Protein AF-X1PIZ9-F1 (afdb_monomer)

Sequence (69 aa):
SEDRIKLVCQKSQGFIYCVAYTGITGDERREDKNLRDLVTKVHSLTSTPVGIGFGISSPSEARKTASLA

Mean predicted aligned error: 5.33 Å

Solvent-accessible surface area (backbone atoms only — not comparable to full-atom values): 4256 Å² total; per-residue (Å²): 113,69,69,58,53,54,51,47,49,75,69,58,69,86,51,46,78,46,74,41,75,57,77,93,62,100,49,72,74,62,38,55,51,55,45,49,55,50,44,54,52,48,58,74,66,36,87,66,46,60,45,75,47,59,75,69,87,47,75,66,50,46,54,59,52,57,74,62,86

Radius of gyration: 12.27 Å; Cα contacts (8 Å, |Δi|>4): 66; chains: 1; bounding box: 29×23×27 Å

Secondary structure (DSSP, 8-state):
-HHHHHHHHHH--S-EEEE---SSSS-HHHHHHHHHHHHHHHHHH--S-EEEESS--SHHHHHHHHTT-

Nearest PDB structures (foldseek):
  3tha-assembly1_A  TM=9.156E-01  e=1.265E-03  Campylobacter jejuni subsp. jejuni NCTC 11168 = ATCC 700819
  1wdw-assembly2_E  TM=7.413E-01  e=4.275E-02  Pyrococcus furiosus
  6y32-assembly1_B  TM=3.578E-01  e=8.404E+00  Homo sapiens
  4iil-assembly1_A  TM=2.726E-01  e=9.575E+00  Treponema pallidum subsp. pallidum str. Nichols

pLDDT: mean 83.47, std 12.96, range [49.84, 95.5]

Structure (mmCIF, N/CA/C/O backbone):
data_AF-X1PIZ9-F1
#
_entry.id   AF-X1PIZ9-F1
#
loop_
_atom_site.group_PDB
_atom_site.id
_atom_site.type_symbol
_atom_site.label_atom_id
_atom_site.label_alt_id
_atom_site.label_comp_id
_atom_site.label_asym_id
_atom_site.label_entity_id
_atom_site.label_seq_id
_atom_site.pdbx_PDB_ins_code
_atom_site.Cartn_x
_atom_site.Cartn_y
_atom_site.Cartn_z
_atom_site.occupancy
_atom_site.B_iso_or_equiv
_atom_site.auth_seq_id
_atom_site.auth_comp_id
_atom_site.auth_asym_id
_atom_site.auth_atom_id
_atom_site.pdbx_PDB_model_num
ATOM 1 N N . SER A 1 1 ? -2.988 14.550 4.634 1.00 76.38 1 SER A N 1
ATOM 2 C CA . SER A 1 1 ? -3.118 14.932 6.053 1.00 76.38 1 SER A CA 1
ATOM 3 C C . SER A 1 1 ? -3.343 13.680 6.883 1.00 76.38 1 SER A C 1
ATOM 5 O O . SER A 1 1 ? -3.886 12.711 6.359 1.00 76.38 1 SER A O 1
ATOM 7 N N . GLU A 1 2 ? -2.905 13.670 8.144 1.00 85.81 2 GLU A N 1
ATOM 8 C CA . GLU A 1 2 ? -3.038 12.496 9.022 1.00 85.81 2 GLU A CA 1
ATOM 9 C C . GLU A 1 2 ? -4.495 12.092 9.259 1.00 85.81 2 GLU A C 1
ATOM 11 O O . GLU A 1 2 ? -4.808 10.904 9.248 1.00 85.81 2 GLU A O 1
ATOM 16 N N . ASP A 1 3 ? -5.391 13.070 9.391 1.00 92.88 3 ASP A N 1
ATOM 17 C CA . ASP A 1 3 ? -6.814 12.825 9.648 1.00 92.88 3 ASP A CA 1
ATOM 18 C C . ASP A 1 3 ? -7.475 12.027 8.528 1.00 92.88 3 ASP A C 1
ATOM 20 O O . ASP A 1 3 ? -8.284 11.136 8.780 1.00 92.88 3 ASP A O 1
ATOM 24 N N . ARG A 1 4 ? -7.067 12.273 7.277 1.00 92.25 4 ARG A N 1
ATOM 25 C CA . ARG A 1 4 ? -7.536 11.481 6.136 1.00 92.25 4 ARG A CA 1
ATOM 26 C C . ARG A 1 4 ? -7.069 10.034 6.216 1.00 92.25 4 ARG A C 1
ATOM 28 O O . ARG A 1 4 ? -7.848 9.145 5.899 1.00 92.25 4 ARG A O 1
ATOM 35 N N . ILE A 1 5 ? -5.826 9.791 6.635 1.00 92.25 5 ILE A N 1
ATOM 36 C CA . ILE A 1 5 ? -5.295 8.427 6.767 1.00 92.25 5 ILE A CA 1
ATOM 37 C C . ILE A 1 5 ? -6.082 7.680 7.845 1.00 92.25 5 ILE A C 1
ATOM 39 O O . ILE A 1 5 ? -6.544 6.571 7.592 1.00 92.25 5 ILE A O 1
ATOM 43 N N . LYS A 1 6 ? -6.316 8.311 9.003 1.00 94.50 6 LYS A N 1
ATOM 44 C CA . LYS A 1 6 ? -7.136 7.735 10.080 1.00 94.50 6 LYS A CA 1
ATOM 45 C C . LYS A 1 6 ? -8.553 7.417 9.607 1.00 94.50 6 LYS A C 1
ATOM 47 O O . LYS A 1 6 ? -9.031 6.311 9.836 1.00 94.50 6 LYS A O 1
ATOM 52 N N . LEU A 1 7 ? -9.197 8.351 8.904 1.00 95.50 7 LEU A N 1
ATOM 53 C CA . LEU A 1 7 ? -10.546 8.152 8.374 1.00 95.50 7 LEU A CA 1
ATOM 54 C C . LEU A 1 7 ? -10.607 6.972 7.393 1.00 95.50 7 LEU A C 1
ATOM 56 O O . LEU A 1 7 ? -11.507 6.143 7.493 1.00 95.50 7 LEU A O 1
ATOM 60 N N . VAL A 1 8 ? -9.638 6.868 6.477 1.00 94.50 8 VAL A N 1
ATOM 61 C CA . VAL A 1 8 ? -9.540 5.737 5.542 1.00 94.50 8 VAL A CA 1
ATOM 62 C C . VAL A 1 8 ? -9.338 4.430 6.307 1.00 94.50 8 VAL A C 1
ATOM 64 O O . VAL A 1 8 ? -10.075 3.479 6.062 1.00 94.50 8 VAL A O 1
ATOM 67 N N . CYS A 1 9 ? -8.420 4.387 7.274 1.00 94.81 9 CYS A N 1
ATOM 68 C CA . CYS A 1 9 ? -8.161 3.188 8.078 1.00 94.81 9 CYS A CA 1
ATOM 69 C C . CYS A 1 9 ? -9.410 2.711 8.835 1.00 94.81 9 CYS A C 1
ATOM 71 O O . CYS A 1 9 ? -9.669 1.515 8.888 1.00 94.81 9 CYS A O 1
ATOM 73 N N . GLN A 1 10 ? -10.215 3.637 9.364 1.00 94.75 10 GLN A N 1
ATO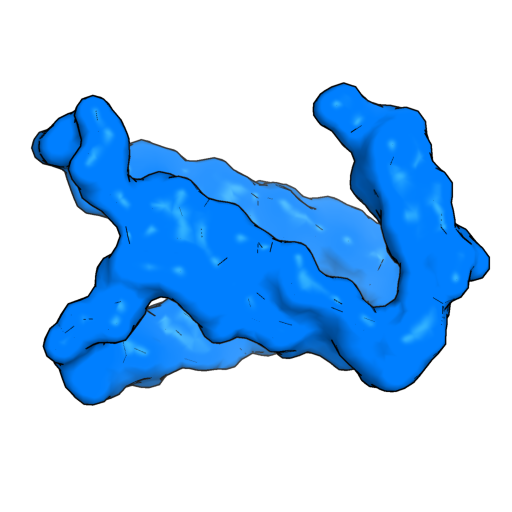M 74 C CA . GLN A 1 10 ? -11.438 3.319 10.110 1.00 94.75 10 GLN A CA 1
ATOM 75 C C . GLN A 1 10 ? -12.610 2.866 9.230 1.00 94.75 10 GLN A C 1
ATOM 77 O O . GLN A 1 10 ? -13.516 2.194 9.719 1.00 94.75 10 GLN A O 1
ATOM 82 N N . LYS A 1 11 ? -12.654 3.292 7.964 1.00 95.38 11 LYS A N 1
ATOM 83 C CA . LYS A 1 11 ? -13.799 3.057 7.068 1.00 95.38 11 LYS A CA 1
ATOM 84 C C . LYS A 1 11 ? -13.553 1.971 6.022 1.00 95.38 11 LYS A C 1
ATOM 86 O O . LYS A 1 11 ? -14.517 1.504 5.422 1.00 95.38 11 LYS A O 1
ATOM 91 N N . SER A 1 12 ? -12.301 1.586 5.784 1.00 94.19 12 SER A N 1
ATOM 92 C CA . SER A 1 12 ? -11.949 0.633 4.726 1.00 94.19 12 SER A CA 1
ATOM 93 C C . SER A 1 12 ? -12.291 -0.806 5.106 1.00 94.19 12 SER A C 1
ATOM 95 O O . SER A 1 12 ? -12.059 -1.236 6.233 1.00 94.19 12 SER A O 1
ATOM 97 N N . GLN A 1 13 ? -12.789 -1.562 4.129 1.00 91.62 13 GLN A N 1
ATOM 98 C CA . GLN A 1 13 ? -13.052 -2.998 4.218 1.00 91.62 13 GLN A CA 1
ATOM 99 C C . GLN A 1 13 ? -12.398 -3.705 3.027 1.00 91.62 13 GLN A C 1
ATOM 101 O O . GLN A 1 13 ? -12.213 -3.103 1.969 1.00 91.62 13 GLN A O 1
ATOM 106 N N . GLY A 1 14 ? -12.039 -4.978 3.192 1.00 95.19 14 GLY A N 1
ATOM 107 C CA . GLY A 1 14 ? -11.278 -5.722 2.188 1.00 95.19 14 GLY A CA 1
ATOM 108 C C . GLY A 1 14 ? -9.792 -5.376 2.246 1.00 95.19 14 GLY A C 1
ATOM 109 O O . GLY A 1 14 ? -9.036 -6.098 2.886 1.00 95.19 14 GLY A O 1
ATOM 110 N N . PHE A 1 15 ? -9.380 -4.277 1.609 1.00 94.88 15 PHE A N 1
ATOM 111 C CA . PHE A 1 15 ? -7.990 -3.806 1.620 1.00 94.88 15 PHE A CA 1
ATOM 112 C C . PHE A 1 15 ? -7.891 -2.281 1.456 1.00 94.88 15 PHE A C 1
ATOM 114 O O . PHE A 1 15 ? -8.814 -1.629 0.966 1.00 94.88 15 PHE A O 1
ATOM 121 N N . ILE A 1 16 ? -6.756 -1.710 1.854 1.00 94.19 16 ILE A N 1
ATOM 122 C CA . ILE A 1 16 ? -6.394 -0.309 1.620 1.00 94.19 16 ILE A CA 1
ATOM 123 C C . ILE A 1 16 ? -5.415 -0.256 0.453 1.00 94.19 16 ILE A C 1
ATOM 125 O O . ILE A 1 16 ? -4.368 -0.895 0.489 1.00 94.19 16 ILE A O 1
ATOM 129 N N . TYR A 1 17 ? -5.741 0.518 -0.581 1.00 92.12 17 TYR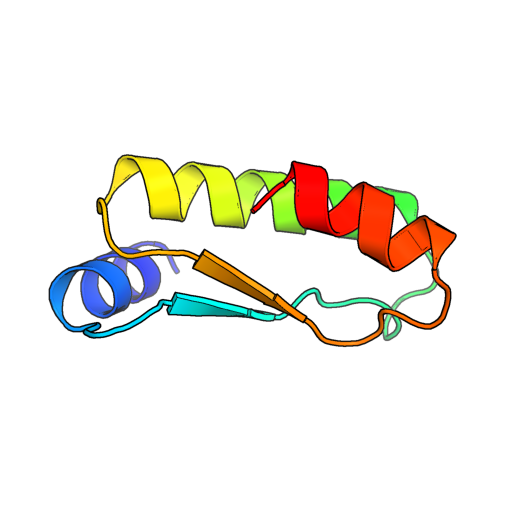 A N 1
ATOM 130 C CA . TYR A 1 17 ? -4.867 0.694 -1.739 1.00 92.12 17 TYR A CA 1
ATOM 131 C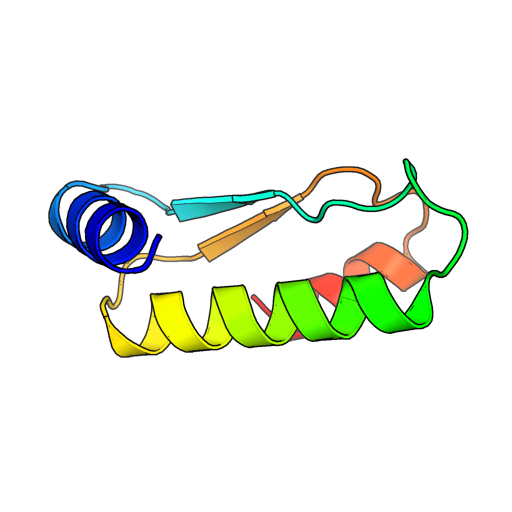 C . TYR A 1 17 ? -3.961 1.920 -1.569 1.00 92.12 17 TYR A C 1
ATOM 133 O O . TYR A 1 17 ? -4.413 3.066 -1.645 1.00 92.12 17 TYR A O 1
ATOM 141 N N . CYS A 1 18 ? -2.675 1.677 -1.337 1.00 88.69 18 CYS A N 1
ATOM 142 C CA . CYS A 1 18 ? -1.631 2.688 -1.272 1.00 88.69 18 CYS A CA 1
ATOM 143 C C . CYS A 1 18 ? -1.055 2.937 -2.670 1.00 88.69 18 CYS A C 1
ATOM 145 O O . CYS A 1 18 ? -0.451 2.061 -3.286 1.00 88.69 18 CYS A O 1
ATOM 147 N N . VAL A 1 19 ? -1.221 4.164 -3.159 1.00 83.12 19 VAL A N 1
ATOM 148 C CA . VAL A 1 19 ? -0.672 4.590 -4.448 1.00 83.12 19 VAL A CA 1
ATOM 149 C C . VAL A 1 19 ? 0.789 4.981 -4.251 1.00 83.12 19 VAL A C 1
ATOM 151 O O . VAL A 1 19 ? 1.085 5.969 -3.573 1.00 83.12 19 VAL A O 1
ATOM 154 N N . ALA A 1 20 ? 1.695 4.204 -4.838 1.00 67.38 20 ALA A N 1
ATOM 155 C CA . ALA A 1 20 ? 3.090 4.579 -4.974 1.00 67.38 20 ALA A CA 1
ATOM 156 C C . ALA A 1 20 ? 3.176 5.706 -6.010 1.00 67.38 20 ALA A C 1
ATOM 158 O O . ALA A 1 20 ? 2.942 5.497 -7.194 1.00 67.38 20 ALA A O 1
ATOM 159 N N . TYR A 1 21 ? 3.446 6.933 -5.568 1.00 65.94 21 TYR A N 1
ATOM 160 C CA . TYR A 1 21 ? 3.734 8.037 -6.481 1.00 65.94 21 TYR A CA 1
ATOM 161 C C . TYR A 1 21 ? 5.156 7.851 -7.011 1.00 65.94 21 TYR A C 1
ATOM 163 O O . TYR A 1 21 ? 6.097 8.397 -6.444 1.00 65.94 21 TYR A O 1
ATOM 171 N N . THR A 1 22 ? 5.312 7.042 -8.054 1.00 56.75 22 THR A N 1
ATOM 172 C CA . THR A 1 22 ? 6.541 7.000 -8.842 1.00 56.75 22 THR A CA 1
ATOM 173 C C . THR A 1 22 ? 6.317 7.768 -10.144 1.00 56.75 22 THR A C 1
ATOM 175 O O . THR A 1 22 ? 5.368 7.492 -10.881 1.00 56.75 22 THR A O 1
ATOM 178 N N . GLY A 1 23 ? 7.139 8.786 -10.425 1.00 49.84 23 GLY A N 1
ATOM 179 C CA . GLY A 1 23 ? 7.315 9.264 -11.805 1.00 49.84 23 GLY A CA 1
ATOM 180 C C . GLY A 1 23 ? 6.768 10.640 -12.217 1.00 49.84 23 GLY A C 1
ATOM 181 O O . GLY A 1 23 ? 6.731 10.907 -13.415 1.00 49.84 23 GLY A O 1
ATOM 182 N N . ILE A 1 24 ? 6.398 11.549 -11.303 1.00 55.38 24 ILE A N 1
ATOM 183 C CA . ILE A 1 24 ? 6.222 12.985 -11.667 1.00 55.38 24 ILE A CA 1
ATOM 184 C C . ILE A 1 24 ? 7.446 13.852 -11.347 1.00 55.38 24 ILE A C 1
ATOM 186 O O . ILE A 1 24 ? 7.580 14.950 -11.885 1.00 55.38 24 ILE A O 1
ATOM 190 N N . THR A 1 25 ? 8.368 13.366 -10.518 1.00 53.97 25 THR A N 1
ATOM 191 C CA . THR A 1 25 ? 9.617 14.058 -10.182 1.00 53.97 25 THR A CA 1
ATOM 192 C C . THR A 1 25 ? 10.728 13.021 -10.162 1.00 53.97 25 THR A C 1
ATOM 194 O O . THR A 1 25 ? 10.700 12.159 -9.299 1.00 53.97 25 THR A O 1
ATOM 197 N N . GLY A 1 26 ? 11.657 13.069 -11.121 1.00 53.09 26 GLY A N 1
ATOM 198 C CA . GLY A 1 26 ? 12.644 12.016 -11.414 1.00 53.09 26 GLY A CA 1
ATOM 199 C C . GLY A 1 26 ? 13.710 11.737 -10.344 1.00 53.09 26 GLY A C 1
ATOM 200 O O . GLY A 1 26 ? 14.894 11.722 -10.664 1.00 53.09 26 GLY A O 1
ATOM 201 N N . ASP A 1 27 ? 13.314 11.523 -9.089 1.00 59.78 27 ASP A N 1
ATOM 202 C CA . ASP A 1 27 ? 14.188 11.144 -7.979 1.00 59.78 27 ASP A CA 1
ATOM 203 C C . ASP A 1 27 ? 13.622 9.917 -7.242 1.00 59.78 27 ASP A C 1
ATOM 205 O O . ASP A 1 27 ? 13.016 10.006 -6.169 1.00 59.78 27 ASP A O 1
ATOM 209 N N . GLU A 1 28 ? 13.852 8.751 -7.848 1.00 60.25 28 GLU A N 1
ATOM 210 C CA . GLU A 1 28 ? 13.379 7.422 -7.429 1.00 60.25 28 GLU A CA 1
ATOM 211 C C . GLU A 1 28 ? 13.617 7.129 -5.931 1.00 60.25 28 GLU A C 1
ATOM 213 O O . GLU A 1 28 ? 12.808 6.489 -5.260 1.00 60.25 28 GLU A O 1
ATOM 218 N N . ARG A 1 29 ? 14.717 7.639 -5.353 1.00 59.66 29 ARG A N 1
ATOM 219 C CA . ARG A 1 29 ? 15.093 7.367 -3.951 1.00 59.66 29 ARG A CA 1
ATOM 220 C C . ARG A 1 29 ? 14.185 8.050 -2.933 1.00 59.66 29 ARG A C 1
ATOM 222 O O . ARG A 1 29 ? 14.008 7.540 -1.824 1.00 59.66 29 ARG A O 1
ATOM 229 N N . ARG A 1 30 ? 13.643 9.224 -3.263 1.00 58.50 30 ARG A N 1
ATOM 230 C CA . ARG A 1 30 ? 12.770 9.981 -2.353 1.00 58.50 30 ARG A CA 1
ATOM 231 C C . A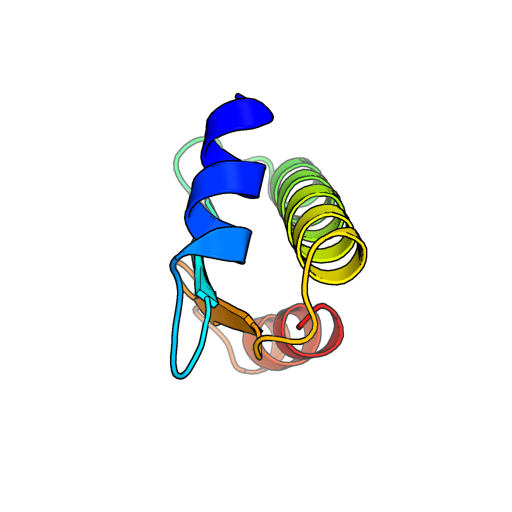RG A 1 30 ? 11.353 9.404 -2.347 1.00 58.50 30 ARG A C 1
ATOM 233 O O . ARG A 1 30 ? 10.676 9.452 -1.320 1.00 58.50 30 ARG A O 1
ATOM 240 N N . GLU A 1 31 ? 10.949 8.817 -3.468 1.00 66.25 31 GLU A N 1
ATOM 241 C CA . GLU A 1 31 ? 9.647 8.182 -3.676 1.00 66.25 31 GLU A CA 1
ATOM 242 C C . GLU A 1 31 ? 9.494 6.909 -2.819 1.00 66.25 31 GLU A C 1
ATOM 244 O O . GLU A 1 31 ? 8.498 6.773 -2.103 1.00 66.25 31 GLU A O 1
ATOM 249 N N . ASP A 1 32 ? 10.527 6.056 -2.756 1.00 69.25 32 ASP A N 1
ATOM 250 C CA . ASP A 1 32 ? 10.547 4.853 -1.901 1.00 69.25 32 ASP A CA 1
ATOM 251 C C . ASP A 1 32 ? 10.333 5.164 -0.409 1.00 69.25 32 ASP A C 1
ATOM 253 O O . ASP A 1 32 ? 9.614 4.452 0.300 1.00 69.25 32 ASP A O 1
ATOM 257 N N . LYS A 1 33 ? 10.980 6.227 0.092 1.00 73.12 33 LYS A N 1
ATOM 258 C CA . LYS A 1 33 ? 10.912 6.603 1.510 1.00 73.12 33 LYS A CA 1
ATOM 259 C C . LYS A 1 33 ? 9.507 7.068 1.890 1.00 73.12 33 LYS A C 1
ATOM 261 O O . LYS A 1 33 ? 8.969 6.619 2.898 1.00 73.12 33 LYS A O 1
ATOM 266 N N . ASN A 1 34 ? 8.896 7.906 1.055 1.00 80.44 34 ASN A N 1
ATOM 267 C CA . ASN A 1 34 ? 7.541 8.407 1.287 1.00 80.44 34 ASN A CA 1
ATOM 268 C C . ASN A 1 34 ? 6.507 7.273 1.298 1.00 80.44 34 ASN A C 1
ATOM 270 O O . ASN A 1 34 ? 5.596 7.274 2.127 1.00 80.44 34 ASN A O 1
ATOM 274 N N . LEU A 1 35 ? 6.659 6.293 0.402 1.00 83.00 35 LEU A N 1
ATOM 275 C CA . LEU A 1 35 ? 5.798 5.115 0.364 1.00 83.00 35 LEU A CA 1
ATOM 276 C C . LEU A 1 35 ? 5.955 4.261 1.628 1.00 83.00 35 LEU A C 1
ATOM 278 O O . LEU A 1 35 ? 4.955 3.900 2.247 1.00 83.00 35 LEU A O 1
ATOM 282 N N . ARG A 1 36 ? 7.194 3.978 2.047 1.00 86.69 36 ARG A N 1
ATOM 283 C CA . ARG A 1 36 ? 7.468 3.224 3.279 1.00 86.69 36 ARG A CA 1
ATOM 284 C C . ARG A 1 36 ? 6.861 3.904 4.508 1.00 86.69 36 ARG A C 1
ATOM 286 O O . ARG A 1 36 ? 6.228 3.228 5.321 1.00 86.69 36 ARG A O 1
ATOM 293 N N . ASP A 1 37 ? 7.020 5.219 4.633 1.00 88.75 37 ASP A N 1
ATOM 294 C CA . ASP A 1 37 ? 6.476 5.987 5.757 1.00 88.75 37 ASP A CA 1
ATOM 295 C C . ASP A 1 37 ? 4.935 5.953 5.760 1.00 88.75 37 ASP A C 1
ATOM 297 O O . ASP A 1 37 ? 4.312 5.788 6.813 1.00 88.75 37 ASP A O 1
ATOM 301 N N . LEU A 1 38 ? 4.307 6.040 4.581 1.00 89.06 38 LEU A N 1
ATOM 302 C CA . LEU A 1 38 ? 2.855 5.934 4.433 1.00 89.06 38 LEU A CA 1
ATOM 303 C C . LEU A 1 38 ? 2.335 4.552 4.849 1.00 89.06 38 LEU A C 1
ATOM 305 O O . LEU A 1 38 ? 1.404 4.477 5.650 1.00 89.06 38 LEU A O 1
ATOM 309 N N . VAL A 1 39 ? 2.926 3.473 4.330 1.00 91.00 39 VAL A N 1
ATOM 310 C CA . VAL A 1 39 ? 2.470 2.103 4.619 1.00 91.00 39 VAL A CA 1
ATOM 311 C C . VAL A 1 39 ? 2.677 1.760 6.093 1.00 91.00 39 VAL A C 1
ATOM 313 O O . VAL A 1 39 ? 1.756 1.271 6.744 1.00 91.00 39 VAL A O 1
ATOM 316 N N . THR A 1 40 ? 3.824 2.138 6.666 1.00 91.50 40 THR A N 1
ATOM 317 C CA . THR A 1 40 ? 4.091 1.981 8.107 1.00 91.50 40 THR A CA 1
ATOM 318 C C . THR A 1 40 ? 3.010 2.660 8.948 1.00 91.50 40 THR A C 1
ATOM 320 O O . THR A 1 40 ? 2.516 2.102 9.929 1.00 91.50 40 THR A O 1
ATOM 323 N N . LYS A 1 41 ? 2.594 3.864 8.548 1.00 92.06 41 LYS A N 1
ATOM 324 C CA . LYS A 1 41 ? 1.546 4.604 9.245 1.00 92.06 41 LYS A CA 1
ATOM 325 C C . LYS A 1 41 ? 0.180 3.937 9.126 1.00 92.06 41 LYS A C 1
ATOM 327 O O . LYS A 1 41 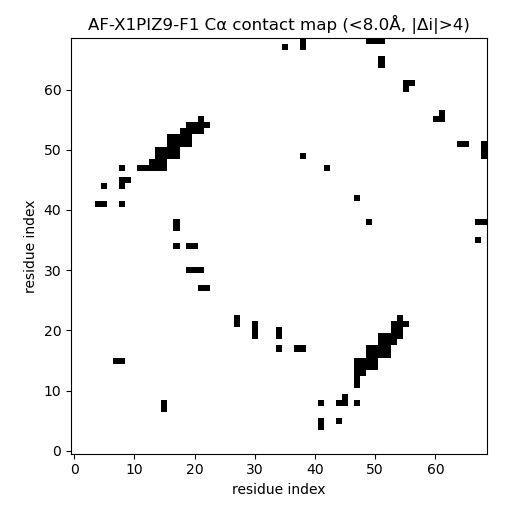? -0.541 3.891 10.118 1.00 92.06 41 LYS A O 1
ATOM 332 N N . VAL A 1 42 ? -0.173 3.407 7.957 1.00 93.56 42 VAL A N 1
ATOM 333 C CA . VAL A 1 42 ? -1.425 2.657 7.774 1.00 93.56 42 VAL A CA 1
ATOM 334 C C . VAL A 1 42 ? -1.434 1.415 8.667 1.00 93.56 42 VAL A C 1
ATOM 336 O O . VAL A 1 42 ? -2.378 1.244 9.435 1.00 93.56 42 VAL A O 1
ATOM 339 N N 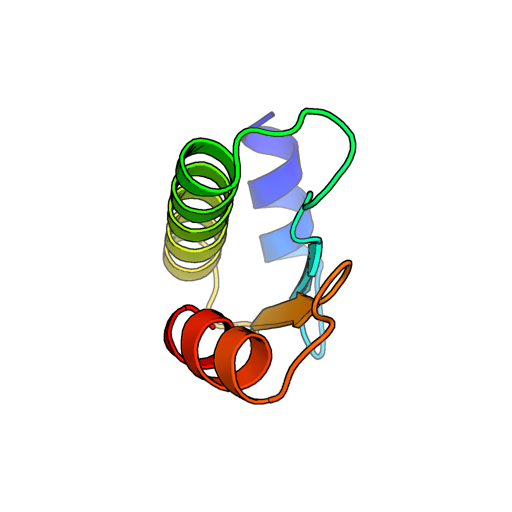. HIS A 1 43 ? -0.354 0.630 8.678 1.00 92.50 43 HIS A N 1
ATOM 340 C CA . HIS A 1 43 ? -0.222 -0.540 9.553 1.00 92.50 43 HIS A CA 1
ATOM 341 C C . HIS A 1 43 ? -0.307 -0.201 11.046 1.00 92.50 43 HIS A C 1
ATOM 343 O O . HIS A 1 43 ? -0.846 -0.980 11.824 1.00 92.50 43 HIS A O 1
ATOM 349 N N . SER A 1 44 ? 0.160 0.980 11.466 1.00 94.25 44 SER A N 1
ATOM 350 C CA . SER A 1 44 ? 0.008 1.420 12.863 1.00 94.25 44 SER A CA 1
ATOM 351 C C . SER A 1 44 ? -1.434 1.766 13.266 1.00 94.25 44 SER A C 1
ATOM 353 O O . SER A 1 44 ? -1.723 1.889 14.454 1.00 94.25 44 SER A O 1
ATOM 355 N N . LEU A 1 45 ? -2.334 1.955 12.296 1.00 95.06 45 LEU A N 1
ATOM 356 C CA . LEU A 1 45 ? -3.703 2.432 12.515 1.00 95.06 45 LEU A CA 1
ATOM 357 C C . LEU A 1 45 ? -4.772 1.371 12.232 1.00 95.06 45 LEU A C 1
ATOM 359 O O . LEU A 1 45 ? -5.925 1.574 12.614 1.00 95.06 45 LEU A O 1
ATOM 363 N N . THR A 1 46 ? -4.432 0.278 11.545 1.00 94.38 46 THR A N 1
ATOM 364 C CA . THR A 1 46 ? -5.381 -0.784 11.198 1.00 94.38 46 THR A CA 1
ATOM 365 C C . THR A 1 46 ? -4.690 -2.111 10.881 1.00 94.38 46 THR A C 1
ATOM 367 O O . THR A 1 46 ? -3.531 -2.141 10.477 1.00 94.38 46 THR A O 1
ATOM 370 N N . SER A 1 47 ? -5.436 -3.207 11.025 1.00 94.00 47 SER A N 1
ATOM 371 C CA . SER A 1 47 ? -5.081 -4.552 10.556 1.00 94.00 47 SER A CA 1
ATOM 372 C C . SER A 1 47 ? -5.642 -4.876 9.164 1.00 94.00 47 SER A C 1
ATOM 374 O O . SER A 1 47 ? -5.480 -5.997 8.682 1.00 94.00 47 SER A O 1
ATOM 376 N N . THR A 1 48 ? -6.322 -3.925 8.514 1.00 95.25 48 THR A N 1
ATOM 377 C CA . THR A 1 48 ? -6.815 -4.090 7.142 1.00 95.25 48 THR A CA 1
ATOM 378 C C . THR A 1 48 ? -5.633 -4.321 6.188 1.00 95.25 48 THR A C 1
ATOM 380 O O . THR A 1 48 ? -4.703 -3.513 6.205 1.00 95.25 48 THR A O 1
ATOM 383 N N . PRO A 1 49 ? -5.669 -5.363 5.334 1.00 94.94 49 PRO A N 1
ATOM 384 C CA . PRO A 1 49 ? -4.620 -5.633 4.351 1.00 94.94 49 PRO A CA 1
ATOM 385 C C . PRO A 1 49 ? -4.283 -4.415 3.486 1.00 94.94 49 PRO A C 1
ATOM 387 O O . PRO A 1 49 ? -5.183 -3.667 3.096 1.00 94.94 49 PRO A O 1
ATOM 390 N N . VAL A 1 50 ? -3.007 -4.239 3.140 1.00 93.88 50 VAL A N 1
ATOM 391 C CA . VAL A 1 50 ? -2.541 -3.139 2.287 1.00 93.88 50 VAL A CA 1
ATOM 392 C C . VAL A 1 50 ? -2.120 -3.678 0.923 1.00 93.88 50 VAL A C 1
ATOM 394 O O . VAL A 1 50 ? -1.329 -4.607 0.807 1.00 93.88 50 VAL A O 1
ATOM 397 N N . GLY A 1 51 ? -2.666 -3.085 -0.135 1.00 92.94 51 GLY A N 1
ATOM 398 C CA . GLY A 1 51 ? -2.203 -3.283 -1.503 1.00 92.94 51 GLY A CA 1
ATOM 399 C C . GLY A 1 51 ? -1.401 -2.070 -1.948 1.00 92.94 51 GLY A C 1
ATOM 400 O O . GLY A 1 51 ? -1.837 -0.942 -1.731 1.00 92.94 51 GLY A O 1
ATOM 401 N N . ILE A 1 52 ? -0.257 -2.284 -2.594 1.00 90.00 52 ILE A N 1
ATOM 402 C CA . ILE A 1 52 ? 0.545 -1.206 -3.176 1.00 90.00 52 ILE A CA 1
ATOM 403 C C . ILE A 1 52 ? 0.553 -1.353 -4.693 1.00 90.00 52 ILE A C 1
ATOM 405 O O . ILE A 1 52 ? 0.770 -2.443 -5.220 1.00 90.00 52 ILE A O 1
ATOM 409 N N . GLY A 1 53 ? 0.352 -0.249 -5.401 1.00 82.50 53 GLY A N 1
ATOM 410 C CA . GLY A 1 53 ? 0.494 -0.211 -6.851 1.00 82.50 53 GLY A CA 1
ATOM 411 C C . GLY A 1 53 ? 0.667 1.209 -7.367 1.00 82.50 53 GLY A C 1
ATOM 412 O O . GLY A 1 53 ? 0.694 2.146 -6.572 1.00 82.50 53 GLY A O 1
ATOM 413 N N . PHE A 1 54 ? 0.720 1.335 -8.699 1.00 73.44 54 PHE A N 1
ATOM 414 C CA . PHE A 1 54 ? 1.069 2.536 -9.480 1.00 73.44 54 PHE A CA 1
ATOM 415 C C . PHE A 1 54 ? 2.576 2.662 -9.769 1.00 73.44 54 PHE A C 1
ATOM 417 O O . PHE A 1 54 ? 3.403 2.531 -8.876 1.00 73.44 54 PHE A O 1
ATOM 424 N N . GLY A 1 55 ? 2.909 2.823 -11.057 1.00 71.62 55 GLY A N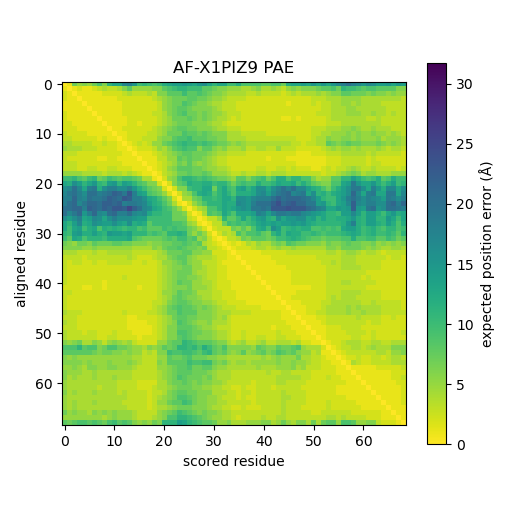 1
ATOM 425 C CA . GLY A 1 55 ? 4.275 3.000 -11.569 1.00 71.62 55 GLY A CA 1
ATOM 426 C C . GLY A 1 55 ? 5.283 1.880 -11.257 1.00 71.62 55 GLY A C 1
ATOM 427 O O . GLY A 1 55 ? 6.483 2.122 -11.278 1.00 71.62 55 GLY A O 1
ATOM 428 N N . ILE A 1 56 ? 4.811 0.654 -10.996 1.00 79.94 56 ILE A N 1
ATOM 429 C CA . ILE A 1 56 ? 5.643 -0.559 -10.950 1.00 79.94 56 ILE A CA 1
ATOM 430 C C . ILE A 1 56 ? 5.776 -1.083 -12.382 1.00 79.94 56 ILE A C 1
ATOM 432 O O . ILE A 1 56 ? 4.786 -1.531 -12.962 1.00 79.94 56 ILE A O 1
ATOM 436 N N . SER A 1 57 ? 6.979 -1.027 -12.954 1.00 84.19 57 SER A N 1
ATOM 437 C CA . SER A 1 57 ? 7.210 -1.334 -14.374 1.00 84.19 57 SER A CA 1
ATOM 438 C C . SER A 1 57 ? 8.000 -2.623 -14.613 1.00 84.19 57 SER A C 1
ATOM 440 O O . SER A 1 57 ? 8.001 -3.158 -15.722 1.00 84.19 57 SER A O 1
ATOM 442 N N . SER A 1 58 ? 8.643 -3.161 -13.573 1.00 87.56 58 SER A N 1
ATOM 443 C CA . SER A 1 58 ? 9.480 -4.358 -13.666 1.00 87.56 58 SER A CA 1
ATOM 444 C C . SER A 1 58 ? 9.217 -5.379 -12.546 1.00 87.56 58 SER A C 1
ATOM 446 O O . SER A 1 58 ? 8.807 -5.016 -11.439 1.00 87.56 58 SER A O 1
ATOM 448 N N . PRO A 1 59 ? 9.529 -6.675 -12.763 1.00 92.00 59 PRO A N 1
ATOM 449 C CA . PRO A 1 59 ? 9.451 -7.691 -11.708 1.00 92.00 59 PRO A CA 1
ATOM 450 C C . PRO A 1 59 ? 10.356 -7.408 -1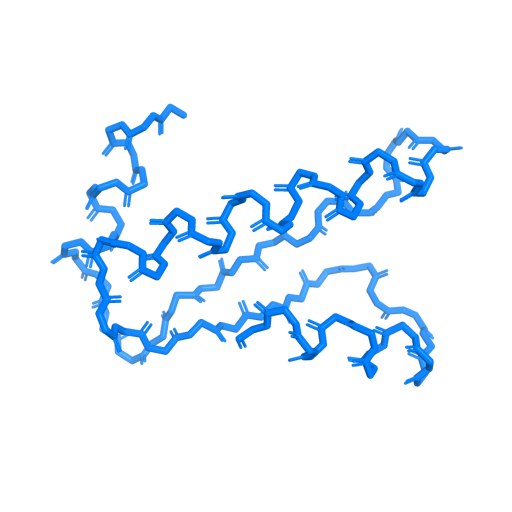0.500 1.00 92.00 59 PRO A C 1
ATOM 452 O O . PRO A 1 59 ? 10.079 -7.869 -9.394 1.00 92.00 59 PRO A O 1
ATOM 455 N N . SER A 1 60 ? 11.461 -6.686 -10.710 1.00 88.88 60 SER A N 1
ATOM 456 C CA . SER A 1 60 ? 12.375 -6.289 -9.635 1.00 88.88 60 SER A CA 1
ATOM 457 C C . SER A 1 60 ? 11.726 -5.253 -8.718 1.00 88.88 60 SER A C 1
ATOM 459 O O . SER A 1 60 ? 11.706 -5.436 -7.501 1.00 88.88 60 SER A O 1
ATOM 461 N N . GLU A 1 61 ? 11.118 -4.219 -9.306 1.00 83.31 61 GLU A N 1
ATOM 462 C CA . GLU A 1 61 ? 10.345 -3.219 -8.567 1.00 83.31 61 GLU A CA 1
ATOM 463 C C . GLU A 1 61 ? 9.171 -3.863 -7.838 1.00 83.31 61 GLU A C 1
ATOM 465 O O . GLU A 1 61 ? 9.005 -3.631 -6.648 1.00 83.31 61 GLU A O 1
ATOM 470 N N . ALA A 1 62 ? 8.428 -4.757 -8.497 1.00 87.25 62 ALA A N 1
ATOM 471 C CA . ALA A 1 62 ? 7.318 -5.466 -7.867 1.00 87.25 62 ALA A CA 1
ATOM 472 C C . ALA A 1 62 ? 7.756 -6.219 -6.600 1.00 87.25 62 ALA A C 1
ATOM 474 O O . ALA A 1 62 ? 7.098 -6.120 -5.568 1.00 87.25 62 ALA A O 1
ATOM 475 N N . ARG A 1 63 ? 8.897 -6.926 -6.642 1.00 9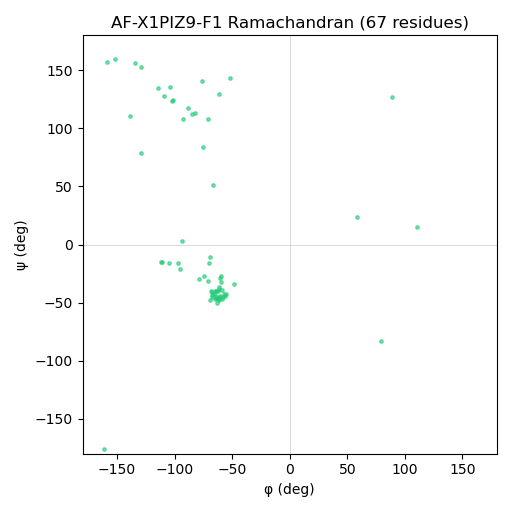0.38 63 ARG A N 1
ATOM 476 C CA . ARG A 1 63 ? 9.452 -7.617 -5.464 1.00 90.38 63 ARG A CA 1
ATOM 477 C C . ARG A 1 63 ? 9.857 -6.649 -4.357 1.00 90.38 63 ARG A C 1
ATOM 479 O O . ARG A 1 63 ? 9.562 -6.898 -3.191 1.00 90.38 63 ARG A O 1
ATOM 486 N N . LYS A 1 64 ? 10.529 -5.554 -4.713 1.00 85.62 64 LYS A N 1
ATOM 487 C CA . LYS A 1 64 ? 10.948 -4.527 -3.754 1.00 85.62 64 LYS A CA 1
ATOM 488 C C . LYS A 1 64 ? 9.734 -3.886 -3.081 1.00 85.62 64 LYS A C 1
ATOM 490 O O . LYS A 1 64 ? 9.701 -3.791 -1.858 1.00 85.62 64 LYS A O 1
ATOM 495 N N . THR A 1 65 ? 8.720 -3.518 -3.853 1.00 85.56 65 THR A N 1
ATOM 496 C CA . THR A 1 65 ? 7.495 -2.899 -3.346 1.00 85.56 65 THR A CA 1
ATOM 497 C C . THR A 1 65 ? 6.660 -3.871 -2.520 1.00 85.56 65 THR A C 1
ATOM 499 O O . THR A 1 65 ? 6.174 -3.487 -1.463 1.00 85.56 65 THR A O 1
ATOM 502 N N . ALA A 1 66 ? 6.553 -5.139 -2.926 1.00 88.81 66 ALA A N 1
ATOM 503 C CA . ALA A 1 66 ? 5.837 -6.160 -2.159 1.00 88.81 66 ALA A CA 1
ATOM 504 C C . ALA A 1 66 ? 6.426 -6.377 -0.756 1.00 88.81 66 ALA A C 1
ATOM 506 O O . ALA A 1 66 ? 5.687 -6.701 0.162 1.00 88.81 66 ALA A O 1
ATOM 507 N N . SER A 1 67 ? 7.732 -6.151 -0.560 1.00 88.31 67 SER A N 1
ATOM 508 C CA . SER A 1 67 ? 8.360 -6.224 0.770 1.00 88.31 67 SER A CA 1
ATOM 509 C C . SER A 1 67 ? 7.952 -5.095 1.730 1.00 88.31 67 SER A C 1
ATOM 511 O O . SER A 1 67 ? 8.298 -5.143 2.910 1.00 88.31 67 SER A O 1
ATOM 513 N N . LEU A 1 68 ? 7.274 -4.058 1.224 1.00 84.12 68 LEU A N 1
ATOM 514 C CA . LEU A 1 68 ? 6.764 -2.937 2.015 1.00 84.12 68 LEU A CA 1
ATOM 515 C C . LEU A 1 68 ? 5.300 -3.121 2.428 1.00 84.12 68 LEU A C 1
ATOM 517 O O . LEU A 1 68 ? 4.877 -2.420 3.344 1.00 84.12 68 LEU A O 1
ATOM 521 N N . ALA A 1 69 ? 4.556 -3.971 1.712 1.00 80.38 69 ALA A N 1
ATOM 522 C CA . ALA A 1 69 ? 3.124 -4.197 1.896 1.00 80.38 69 ALA A CA 1
ATOM 523 C C . ALA A 1 69 ? 2.813 -5.064 3.120 1.00 80.38 69 ALA A C 1
ATOM 525 O O . ALA A 1 69 ? 3.694 -5.839 3.557 1.00 80.38 69 ALA A O 1
#

Foldseek 3Di:
DLVVLLVCLVPDDQAAEDEQPPDPDPDRVVSVVVSLVSLVSSVVRHPGHYDYDDPQDDPVSVVVVVVSD

InterPro domains:
  IPR002028 Tryptophan synthase, alpha chain [PF00290] (2-68)
  IPR002028 Tryptophan synthase, alpha chain [PTHR43406] (2-68)
  IPR011060 Ribulose-phosphate binding barrel [SSF51366] (2-68)
  IPR013785 Aldolase-type TIM barrel [G3DSA:3.20.20.70] (1-69)

Organism: NCBI:txid412755